Protein AF-A0A261QFU6-F1 (afdb_monomer)

Structure (mmCIF, N/CA/C/O backbone):
data_AF-A0A261QFU6-F1
#
_entry.id   AF-A0A261QFU6-F1
#
loop_
_atom_site.group_PDB
_atom_site.id
_atom_site.type_symbol
_atom_site.label_atom_id
_atom_site.label_alt_id
_atom_site.label_comp_id
_atom_site.label_asym_id
_atom_si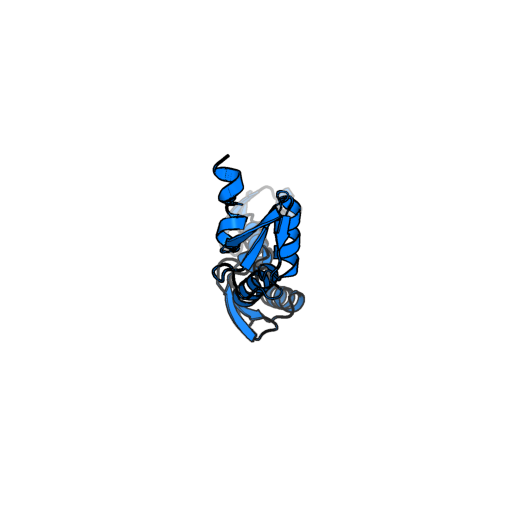te.label_entity_id
_atom_site.label_seq_id
_atom_site.pdbx_PDB_ins_code
_atom_site.Cartn_x
_atom_site.Cartn_y
_atom_site.Cartn_z
_atom_site.occupancy
_atom_site.B_iso_or_equiv
_atom_site.auth_seq_id
_atom_site.auth_comp_id
_atom_site.auth_asym_id
_atom_site.auth_atom_id
_atom_site.pdbx_PDB_model_num
ATOM 1 N N . MET A 1 1 ? 29.250 24.549 -44.067 1.00 87.69 1 MET A N 1
ATOM 2 C CA . MET A 1 1 ? 28.877 23.561 -45.105 1.00 87.69 1 MET A CA 1
ATOM 3 C C . MET A 1 1 ? 27.530 22.978 -44.730 1.00 87.69 1 MET A C 1
ATOM 5 O O . MET A 1 1 ? 27.285 22.798 -43.539 1.00 87.69 1 MET A O 1
ATOM 9 N N . LEU A 1 2 ? 26.667 22.741 -45.717 1.00 89.44 2 LEU A N 1
ATOM 10 C CA . LEU A 1 2 ? 25.366 22.108 -45.513 1.00 89.44 2 LEU A CA 1
ATOM 11 C C . LEU A 1 2 ? 25.528 20.587 -45.622 1.00 89.44 2 LEU A C 1
ATOM 13 O O . LEU A 1 2 ? 26.157 20.106 -46.561 1.00 89.44 2 LEU A O 1
ATOM 17 N N . TRP A 1 3 ? 24.980 19.854 -44.658 1.00 90.06 3 TRP A N 1
ATOM 18 C CA . TRP A 1 3 ? 25.049 18.396 -44.566 1.00 90.06 3 TRP A CA 1
ATOM 19 C C . TRP A 1 3 ? 23.640 17.813 -44.584 1.00 90.06 3 TRP A C 1
ATOM 21 O O . TRP A 1 3 ? 22.722 18.429 -44.044 1.00 90.06 3 TRP A O 1
ATOM 31 N N . GLU A 1 4 ? 23.476 16.625 -45.164 1.00 93.19 4 GLU A N 1
ATOM 32 C CA . GLU A 1 4 ? 22.216 15.876 -45.198 1.00 93.19 4 GLU A CA 1
ATOM 33 C C . GLU A 1 4 ? 22.461 14.433 -44.732 1.00 93.19 4 GLU A C 1
ATOM 35 O O . GLU A 1 4 ? 23.449 13.813 -45.125 1.00 93.19 4 GLU A O 1
ATOM 40 N N . CYS A 1 5 ? 21.601 13.902 -43.856 1.00 91.44 5 CYS A N 1
ATOM 41 C CA . CYS A 1 5 ? 21.672 12.499 -43.430 1.00 91.44 5 CYS A CA 1
ATOM 42 C C . CYS A 1 5 ? 20.731 11.605 -44.250 1.00 91.44 5 CYS A C 1
ATOM 44 O O . CYS A 1 5 ? 19.879 12.096 -44.981 1.00 91.44 5 CYS A O 1
ATOM 46 N N . SER A 1 6 ? 20.818 10.285 -44.055 1.00 91.44 6 SER A N 1
ATOM 47 C CA . SER A 1 6 ? 19.971 9.287 -44.731 1.00 91.44 6 SER A CA 1
ATOM 48 C C . SER A 1 6 ? 18.464 9.440 -44.481 1.00 91.44 6 SER A C 1
ATOM 50 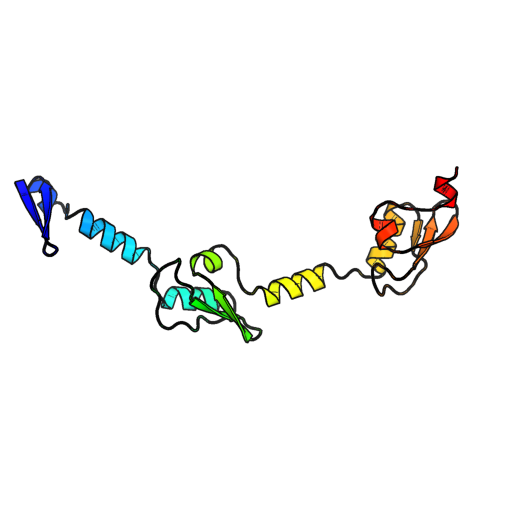O O . SER A 1 6 ? 17.666 8.958 -45.271 1.00 91.44 6 SER A O 1
ATOM 52 N N . GLU A 1 7 ? 18.071 10.112 -43.396 1.00 87.56 7 GLU A N 1
ATOM 53 C CA . GLU A 1 7 ? 16.669 10.416 -43.064 1.00 87.56 7 GLU A CA 1
ATOM 54 C C . GLU A 1 7 ? 16.197 11.749 -43.691 1.00 87.56 7 GLU A C 1
ATOM 56 O O . GLU A 1 7 ? 15.123 12.242 -43.357 1.00 87.56 7 GLU A O 1
ATOM 61 N N . GLY A 1 8 ? 17.015 12.389 -44.538 1.00 92.00 8 GLY A N 1
ATOM 62 C CA . GLY A 1 8 ? 16.698 13.658 -45.206 1.00 92.00 8 GLY A CA 1
ATOM 63 C C . GLY A 1 8 ? 16.814 14.903 -44.317 1.00 92.00 8 GLY A C 1
ATOM 64 O O . GLY A 1 8 ? 16.388 15.995 -44.698 1.00 92.00 8 GLY A O 1
ATOM 65 N N . HIS A 1 9 ? 17.378 14.791 -43.109 1.00 91.81 9 HIS A N 1
ATOM 66 C CA . HIS A 1 9 ? 17.585 15.959 -42.252 1.00 91.81 9 HIS A CA 1
ATOM 67 C C . HIS A 1 9 ? 18.795 16.769 -42.711 1.00 91.81 9 HIS A C 1
ATOM 69 O O . HIS A 1 9 ? 19.902 16.236 -42.776 1.00 91.81 9 HIS A O 1
ATOM 75 N N . ARG A 1 10 ? 18.593 18.074 -42.920 1.00 93.06 10 ARG A N 1
ATOM 76 C CA . ARG A 1 10 ? 19.645 19.028 -43.291 1.00 93.06 10 ARG A CA 1
ATOM 77 C C . ARG A 1 10 ? 20.102 19.874 -42.104 1.00 93.06 10 ARG A C 1
ATOM 79 O O . ARG A 1 10 ? 19.264 20.300 -41.307 1.00 93.06 10 ARG A O 1
ATOM 86 N N . TRP A 1 11 ? 21.407 20.114 -41.979 1.00 92.88 11 TRP A N 1
ATOM 87 C CA . TRP A 1 11 ? 21.976 21.011 -40.964 1.00 92.88 11 TRP A CA 1
ATOM 88 C C . TRP A 1 11 ? 23.299 21.642 -41.411 1.00 92.88 11 TRP A C 1
ATOM 90 O O . TRP A 1 11 ? 23.985 21.132 -42.297 1.00 92.88 11 TRP A O 1
ATOM 100 N N . GLU A 1 12 ? 23.677 22.748 -40.772 1.00 91.25 12 GLU A N 1
ATOM 101 C CA . GLU A 1 12 ? 24.947 23.429 -41.022 1.00 91.25 12 GLU A CA 1
ATOM 102 C C . GLU A 1 12 ? 26.023 22.988 -40.027 1.00 91.25 12 GLU A C 1
ATOM 104 O O . GLU A 1 12 ? 25.795 22.919 -38.818 1.00 91.25 12 GLU A O 1
ATOM 109 N N . SER A 1 13 ? 27.216 22.668 -40.535 1.00 89.44 13 SER A N 1
ATOM 110 C CA . SER A 1 13 ? 28.376 22.346 -39.700 1.00 89.44 13 SER A CA 1
ATOM 111 C C . SER A 1 13 ? 29.701 22.531 -40.446 1.00 89.44 13 SER A C 1
ATOM 113 O O . SER A 1 13 ? 29.741 22.624 -41.681 1.00 89.44 13 SER A O 1
ATOM 115 N N . SER A 1 14 ? 30.805 22.573 -39.697 1.00 90.81 14 SER A N 1
ATOM 116 C CA . SER A 1 14 ? 32.163 22.553 -40.253 1.00 90.81 14 SER A CA 1
ATOM 117 C C . SER A 1 14 ? 32.616 21.107 -40.505 1.00 90.81 14 SER A C 1
ATOM 119 O O . SER A 1 14 ? 32.242 20.200 -39.764 1.00 90.81 14 SER A O 1
ATOM 121 N N . ALA A 1 15 ? 33.456 20.872 -41.519 1.00 87.81 15 ALA A N 1
ATOM 122 C CA . ALA A 1 15 ? 33.990 19.531 -41.792 1.00 87.81 15 ALA A CA 1
ATOM 123 C C . ALA A 1 15 ? 34.857 19.018 -40.635 1.00 87.81 15 ALA A C 1
ATOM 125 O O . ALA A 1 15 ? 34.860 17.823 -40.352 1.00 87.81 15 ALA A O 1
ATOM 126 N N . TYR A 1 16 ? 35.530 19.924 -39.920 1.00 91.25 16 TYR A N 1
ATOM 127 C CA . TYR A 1 16 ? 36.261 19.597 -38.700 1.00 91.25 16 TYR A CA 1
ATOM 128 C C . TYR A 1 16 ? 35.332 19.040 -37.610 1.00 91.25 16 TYR A C 1
ATOM 130 O O . TYR A 1 16 ? 35.645 18.026 -36.992 1.00 91.25 16 TYR A O 1
ATOM 138 N N . SER A 1 17 ? 34.163 19.650 -37.399 1.00 86.00 17 SER A N 1
ATOM 139 C CA . SER A 1 17 ? 33.177 19.185 -36.414 1.00 86.00 17 SER A CA 1
ATOM 140 C C . SER A 1 17 ? 32.591 17.822 -36.786 1.00 86.00 17 SER A C 1
ATOM 142 O O . SER A 1 17 ? 32.472 16.963 -35.916 1.00 86.00 17 SER A O 1
ATOM 144 N N . ILE A 1 18 ? 32.283 17.594 -38.067 1.00 89.88 18 ILE A N 1
ATOM 145 C CA . ILE A 1 18 ? 31.801 16.287 -38.542 1.00 89.88 18 ILE A CA 1
ATOM 146 C C . ILE A 1 18 ? 32.877 15.206 -38.367 1.00 89.88 18 ILE A C 1
ATOM 148 O O . ILE A 1 18 ? 32.583 14.127 -37.856 1.00 89.88 18 ILE A O 1
ATOM 152 N N . LYS A 1 19 ? 34.142 15.511 -38.695 1.00 88.44 19 LYS A N 1
ATOM 153 C CA . LYS A 1 19 ? 35.278 14.594 -38.488 1.00 88.44 19 LYS A CA 1
ATOM 154 C C . LYS A 1 19 ? 35.487 14.241 -37.009 1.00 88.44 19 LYS A C 1
ATOM 156 O O . LYS A 1 19 ? 35.884 13.122 -36.708 1.00 88.44 19 LYS A O 1
ATOM 161 N N . ASN A 1 20 ? 35.173 15.163 -36.098 1.00 87.94 20 ASN A N 1
ATOM 162 C CA . ASN A 1 20 ? 35.243 14.958 -34.648 1.00 87.94 20 ASN A CA 1
ATOM 163 C C . ASN A 1 20 ? 33.951 14.383 -34.030 1.00 87.94 20 ASN A C 1
ATOM 165 O O . ASN A 1 20 ? 33.775 14.430 -32.814 1.00 87.94 20 ASN A O 1
ATOM 169 N N . GLY A 1 21 ? 33.044 13.828 -34.841 1.00 83.19 21 GLY A N 1
ATOM 170 C CA . GLY A 1 21 ? 31.891 13.065 -34.355 1.00 83.19 21 GLY A CA 1
ATOM 171 C C . GLY A 1 21 ? 30.603 13.867 -34.157 1.00 83.19 21 GLY A C 1
ATOM 172 O O . GLY A 1 21 ? 29.612 13.305 -33.684 1.00 83.19 21 GLY A O 1
ATOM 173 N N . ALA A 1 22 ? 30.564 15.148 -34.542 1.00 84.75 22 ALA A N 1
ATOM 174 C CA . ALA A 1 22 ? 29.294 15.856 -34.655 1.00 84.75 22 ALA A CA 1
ATOM 175 C C . ALA A 1 22 ? 28.459 15.221 -35.778 1.00 84.75 22 ALA A C 1
ATOM 177 O O . ALA A 1 22 ? 28.931 15.015 -36.894 1.00 84.75 22 ALA A O 1
ATOM 178 N N . TRP A 1 23 ? 27.201 14.911 -35.481 1.00 88.69 23 TRP A N 1
ATOM 179 C CA . TRP A 1 23 ? 26.278 14.278 -36.421 1.00 88.69 23 TRP A CA 1
ATOM 180 C C . TRP A 1 23 ? 24.887 14.904 -36.304 1.00 88.69 23 TRP A C 1
ATOM 182 O O . TRP A 1 23 ? 24.635 15.700 -35.398 1.00 88.69 23 TRP A O 1
ATOM 192 N N . CYS A 1 24 ? 23.974 14.538 -37.207 1.00 91.75 24 CYS A N 1
ATOM 193 C CA . CYS A 1 24 ? 22.597 15.027 -37.239 1.00 91.75 24 CYS A CA 1
ATOM 194 C C . CYS A 1 24 ? 21.940 15.029 -35.843 1.00 91.75 24 CYS A C 1
ATOM 196 O O . CYS A 1 24 ? 21.666 13.970 -35.267 1.00 91.75 24 CYS A O 1
ATOM 198 N N . SER A 1 25 ? 21.629 16.222 -35.327 1.00 86.81 25 SER A N 1
ATOM 199 C CA . SER A 1 25 ? 21.043 16.407 -33.993 1.00 86.81 25 SER A CA 1
ATOM 200 C C . SER A 1 25 ? 19.642 15.802 -33.877 1.00 86.81 25 SER A C 1
ATOM 202 O O . SER A 1 25 ? 19.311 15.227 -32.845 1.00 86.81 25 SER A O 1
ATOM 204 N N . LYS A 1 26 ? 18.831 15.848 -34.943 1.00 87.62 26 LYS A N 1
ATOM 205 C CA . LYS A 1 26 ? 17.495 15.225 -34.976 1.00 87.62 26 LYS A CA 1
ATOM 206 C C . LYS A 1 26 ? 17.577 13.701 -34.841 1.00 87.62 26 LYS A C 1
ATOM 208 O O . LYS A 1 26 ? 16.879 13.121 -34.010 1.00 87.62 26 LYS A O 1
ATOM 213 N N . CYS A 1 27 ? 18.483 13.058 -35.581 1.00 87.94 27 CYS A N 1
ATOM 214 C CA . CYS A 1 27 ? 18.726 11.616 -35.464 1.00 87.94 27 CYS A CA 1
ATOM 215 C C . CYS A 1 27 ? 19.314 11.251 -34.093 1.00 87.94 27 CYS A C 1
ATOM 217 O O . CYS A 1 27 ? 18.908 10.255 -33.498 1.00 87.94 27 CYS A O 1
ATOM 219 N N . ALA A 1 28 ? 20.230 12.068 -33.561 1.00 85.94 28 ALA A N 1
ATOM 220 C CA . ALA A 1 28 ? 20.789 11.864 -32.227 1.00 85.94 28 ALA A CA 1
ATOM 221 C C . ALA A 1 28 ? 19.711 11.964 -31.134 1.00 85.94 28 ALA A C 1
ATOM 223 O O . ALA A 1 28 ? 19.671 11.118 -30.243 1.00 85.94 28 ALA A O 1
ATOM 224 N N . THR A 1 29 ? 18.802 12.937 -31.231 1.00 84.38 29 THR A N 1
ATOM 225 C CA . THR A 1 29 ? 17.663 13.096 -30.315 1.00 84.38 29 THR A CA 1
ATOM 226 C C . THR A 1 29 ? 16.714 11.904 -30.387 1.00 84.38 29 THR A C 1
ATOM 228 O O . THR A 1 29 ? 16.370 11.365 -29.338 1.00 84.38 29 THR A O 1
ATOM 231 N N . LYS A 1 30 ? 16.350 11.434 -31.590 1.00 82.25 30 LYS A N 1
ATOM 232 C CA . LYS A 1 30 ? 15.510 10.234 -31.773 1.00 82.25 30 LYS A CA 1
ATOM 233 C C . LYS A 1 30 ? 16.169 8.995 -31.162 1.00 82.25 30 LYS A C 1
ATOM 235 O O . LYS A 1 30 ? 15.575 8.351 -30.308 1.00 82.25 30 LYS A O 1
ATOM 240 N N . ARG A 1 31 ? 17.446 8.745 -31.474 1.00 78.75 31 ARG A N 1
ATOM 241 C CA . ARG A 1 31 ? 18.224 7.632 -30.902 1.00 78.75 31 ARG A CA 1
ATOM 242 C C . ARG A 1 31 ? 18.314 7.702 -29.375 1.00 78.75 31 ARG A C 1
ATOM 244 O O . ARG A 1 31 ? 18.199 6.684 -28.699 1.00 78.75 31 ARG A O 1
ATOM 251 N N . ASN A 1 32 ? 18.523 8.894 -28.818 1.00 77.69 32 ASN A N 1
ATOM 252 C CA . ASN A 1 32 ? 18.569 9.090 -27.371 1.00 77.69 32 ASN A CA 1
ATOM 253 C C . ASN A 1 32 ? 17.189 8.905 -26.722 1.00 77.69 32 ASN A C 1
ATOM 255 O O . ASN A 1 32 ? 17.115 8.392 -25.608 1.00 77.69 32 ASN A O 1
ATOM 259 N N . ALA A 1 33 ? 16.105 9.296 -27.397 1.00 70.12 33 ALA A N 1
ATOM 260 C CA . ALA A 1 33 ? 14.739 9.054 -26.945 1.00 70.12 33 ALA A CA 1
ATOM 261 C C . ALA A 1 33 ? 14.395 7.556 -26.969 1.00 70.12 33 ALA A C 1
ATOM 263 O O . ALA A 1 33 ? 13.874 7.049 -25.978 1.00 70.12 33 ALA A O 1
ATOM 264 N N . ASP A 1 34 ? 14.773 6.837 -28.028 1.00 71.31 34 ASP A N 1
ATOM 265 C CA . ASP A 1 34 ? 14.584 5.387 -28.147 1.00 71.31 34 ASP A CA 1
ATOM 266 C C . ASP A 1 34 ? 15.399 4.627 -27.093 1.00 71.31 34 ASP A C 1
ATOM 268 O O . ASP A 1 34 ? 14.878 3.724 -26.453 1.00 71.31 34 ASP A O 1
ATOM 272 N N . LYS A 1 35 ? 16.635 5.057 -26.801 1.00 69.12 35 LYS A N 1
ATOM 273 C CA . LYS A 1 35 ? 17.444 4.487 -25.707 1.00 69.12 35 LYS A CA 1
ATOM 274 C C . LYS A 1 35 ? 16.852 4.754 -24.312 1.00 69.12 35 LYS A C 1
ATOM 276 O O . LYS A 1 35 ? 17.118 4.002 -23.382 1.00 69.12 35 LYS A O 1
ATOM 281 N N . ARG A 1 36 ? 16.077 5.834 -24.139 1.00 67.12 36 ARG A N 1
ATOM 282 C CA . ARG A 1 36 ? 15.357 6.152 -22.887 1.00 67.12 36 ARG A CA 1
ATOM 283 C C . ARG A 1 36 ? 13.999 5.447 -22.791 1.00 67.12 36 ARG A C 1
ATOM 285 O O . ARG A 1 36 ? 13.500 5.242 -21.682 1.00 67.12 36 ARG A O 1
ATOM 292 N N . ARG A 1 37 ? 13.385 5.090 -23.926 1.00 67.00 37 ARG A N 1
ATOM 293 C CA . ARG A 1 37 ? 12.249 4.163 -24.007 1.00 67.00 37 ARG A CA 1
ATOM 294 C C . ARG A 1 37 ? 12.793 2.781 -23.645 1.00 67.00 37 ARG A C 1
ATOM 296 O O . ARG A 1 37 ? 13.268 2.052 -24.500 1.00 67.00 37 ARG A O 1
ATOM 303 N N . GLY A 1 38 ? 12.778 2.475 -22.349 1.00 69.88 38 GLY A N 1
ATOM 304 C CA . GLY A 1 38 ? 13.223 1.187 -21.818 1.00 69.88 38 GLY A CA 1
ATOM 305 C C . GLY A 1 38 ? 12.664 -0.014 -22.584 1.00 69.88 38 GLY A C 1
ATOM 306 O O . GLY A 1 38 ? 11.678 0.097 -23.302 1.00 69.88 38 GLY A O 1
ATOM 307 N N . THR A 1 39 ? 13.277 -1.180 -22.465 1.00 84.75 39 THR A N 1
ATOM 308 C CA . THR A 1 39 ? 12.830 -2.362 -23.221 1.00 84.75 39 THR A CA 1
ATOM 309 C C . THR A 1 39 ? 11.665 -3.097 -22.546 1.00 84.75 39 THR A C 1
ATOM 311 O O . THR A 1 39 ? 11.414 -2.949 -21.349 1.00 84.75 39 THR A O 1
ATOM 314 N N . ILE A 1 40 ? 10.951 -3.953 -23.292 1.00 87.38 40 ILE A N 1
ATOM 315 C CA . ILE A 1 40 ? 9.962 -4.863 -22.683 1.00 87.38 40 ILE A CA 1
ATOM 316 C C . ILE A 1 40 ? 10.611 -5.797 -21.648 1.00 87.38 40 ILE A C 1
ATOM 318 O O . ILE A 1 40 ? 9.969 -6.172 -20.668 1.00 87.38 40 ILE A O 1
ATOM 322 N N . GLU A 1 41 ? 11.890 -6.128 -21.830 1.00 86.94 41 GLU A N 1
ATOM 323 C CA . GLU A 1 41 ? 12.643 -6.966 -20.900 1.00 86.94 41 GLU A CA 1
ATOM 324 C C . GLU A 1 41 ? 12.912 -6.241 -19.578 1.00 86.94 41 GLU A C 1
ATOM 326 O O . GLU A 1 41 ? 12.686 -6.808 -18.512 1.00 86.94 41 GLU A O 1
ATOM 331 N N . GLU A 1 42 ? 13.232 -4.944 -19.619 1.00 88.88 42 GLU A N 1
ATOM 332 C CA . GLU A 1 42 ? 13.276 -4.122 -18.404 1.00 88.88 42 GLU A CA 1
ATOM 333 C C . GLU A 1 42 ? 11.927 -4.121 -17.677 1.00 88.88 42 GLU A C 1
ATOM 335 O O . GLU A 1 42 ? 11.882 -4.186 -16.451 1.00 88.88 42 GLU A O 1
ATOM 340 N N . MET A 1 43 ? 10.805 -4.073 -18.406 1.00 90.75 43 MET A N 1
ATOM 341 C CA . MET A 1 43 ? 9.480 -4.113 -17.770 1.00 90.75 43 MET A CA 1
ATOM 342 C C . MET A 1 43 ? 9.224 -5.455 -17.080 1.00 90.75 43 MET A C 1
ATOM 344 O O . MET A 1 43 ? 8.607 -5.496 -16.015 1.00 90.75 43 MET A O 1
ATOM 348 N N . ARG A 1 44 ? 9.714 -6.557 -17.656 1.00 91.81 44 ARG A N 1
ATOM 349 C CA . ARG A 1 44 ? 9.651 -7.884 -17.031 1.00 91.81 44 ARG A CA 1
ATOM 350 C C . ARG A 1 44 ? 10.531 -7.964 -15.794 1.00 91.81 44 ARG A C 1
ATOM 352 O O . ARG A 1 44 ? 10.073 -8.484 -14.781 1.00 91.81 44 ARG A O 1
ATOM 359 N N . GLN A 1 45 ? 11.733 -7.397 -15.838 1.00 91.62 45 GLN A N 1
ATOM 360 C CA . GLN A 1 45 ? 12.612 -7.325 -14.675 1.00 91.62 45 GLN A CA 1
ATOM 361 C C . GLN A 1 45 ? 11.965 -6.531 -13.532 1.00 91.62 45 GLN A C 1
ATOM 363 O O . GLN A 1 45 ? 11.882 -7.037 -12.415 1.00 91.62 45 GLN A O 1
ATOM 368 N N . VAL A 1 46 ? 11.405 -5.351 -13.823 1.00 91.62 46 VAL A N 1
ATOM 369 C CA . VAL A 1 46 ? 10.670 -4.536 -12.837 1.00 91.62 46 VAL A CA 1
ATOM 370 C C . VAL A 1 46 ? 9.512 -5.322 -12.218 1.00 91.62 46 VAL A C 1
ATOM 372 O O . VAL A 1 46 ? 9.221 -5.179 -11.028 1.00 91.62 46 VAL A O 1
ATOM 375 N N . ALA A 1 47 ? 8.837 -6.161 -13.009 1.00 92.81 47 ALA A N 1
ATOM 376 C CA . ALA A 1 47 ? 7.788 -7.018 -12.483 1.00 92.81 47 ALA A CA 1
ATOM 377 C C . ALA A 1 47 ? 8.335 -8.114 -11.560 1.00 92.81 47 ALA A C 1
ATOM 379 O O . ALA A 1 47 ? 7.795 -8.309 -10.468 1.00 92.81 47 ALA A O 1
ATOM 380 N N . ASN A 1 48 ? 9.421 -8.776 -11.963 1.00 92.88 48 ASN A N 1
ATOM 381 C CA . ASN A 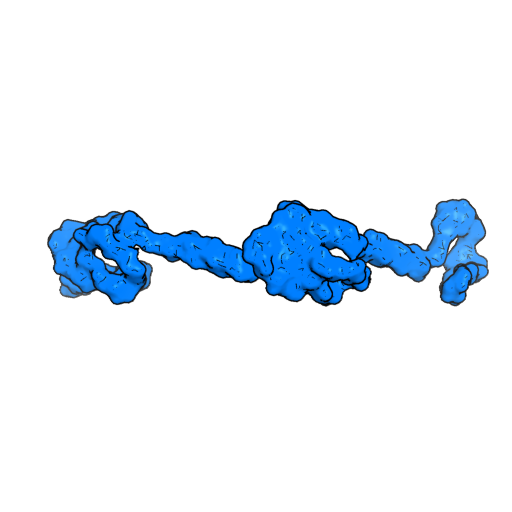1 48 ? 10.062 -9.845 -11.199 1.00 92.88 48 ASN A CA 1
ATOM 382 C C . ASN A 1 48 ? 10.603 -9.351 -9.850 1.00 92.88 48 ASN A C 1
ATOM 384 O O . ASN A 1 48 ? 10.374 -10.002 -8.834 1.00 92.88 48 ASN A O 1
ATOM 388 N N . GLU A 1 49 ? 11.223 -8.168 -9.801 1.00 92.94 49 GLU A N 1
ATOM 389 C CA . GLU A 1 49 ? 11.691 -7.528 -8.556 1.00 92.94 49 GLU A CA 1
ATOM 390 C C . GLU A 1 49 ? 10.557 -7.319 -7.537 1.00 92.94 49 GLU A C 1
ATOM 392 O O . GLU A 1 49 ? 10.778 -7.265 -6.328 1.00 92.94 49 GLU A O 1
ATOM 397 N N . ARG A 1 50 ? 9.313 -7.235 -8.019 1.00 90.69 50 ARG A N 1
ATOM 398 C CA . ARG A 1 50 ? 8.104 -7.078 -7.202 1.00 90.69 50 ARG A CA 1
ATOM 399 C C . ARG A 1 50 ? 7.300 -8.370 -7.069 1.00 90.69 50 ARG A C 1
ATOM 401 O O . ARG A 1 50 ? 6.114 -8.319 -6.721 1.00 90.69 50 ARG A O 1
ATOM 408 N N . ASN A 1 51 ? 7.938 -9.512 -7.330 1.00 92.75 51 ASN A N 1
ATOM 409 C CA . ASN A 1 51 ? 7.333 -10.843 -7.320 1.00 92.75 51 ASN A CA 1
ATOM 410 C C . ASN A 1 51 ? 6.073 -10.930 -8.196 1.00 92.75 51 ASN A C 1
ATOM 412 O O . ASN A 1 51 ? 5.074 -11.536 -7.816 1.00 92.75 51 ASN A O 1
ATOM 416 N N . GLY A 1 52 ? 6.074 -10.274 -9.351 1.00 94.00 52 GLY A N 1
ATOM 417 C CA . GLY A 1 52 ? 4.992 -10.360 -10.323 1.00 94.00 52 GLY A CA 1
ATOM 418 C C . GLY A 1 52 ? 5.510 -10.487 -11.746 1.00 94.00 52 GLY A C 1
ATOM 419 O O . GLY A 1 52 ? 6.678 -10.780 -11.974 1.00 94.00 52 GLY A O 1
ATOM 420 N N . ARG A 1 53 ? 4.618 -10.310 -12.719 1.00 94.69 53 ARG A N 1
ATOM 421 C CA . ARG A 1 53 ? 4.888 -10.559 -14.137 1.00 94.69 53 ARG A CA 1
ATOM 422 C C . ARG A 1 53 ? 4.346 -9.434 -15.005 1.00 94.69 53 ARG A C 1
ATOM 424 O O . ARG A 1 53 ? 3.262 -8.910 -14.758 1.00 94.69 53 ARG A O 1
ATOM 431 N N . CYS A 1 54 ? 5.094 -9.092 -16.047 1.00 94.06 54 CYS A N 1
ATOM 432 C CA . CYS A 1 54 ? 4.594 -8.289 -17.158 1.00 94.06 54 CYS A CA 1
ATOM 433 C C . CYS A 1 54 ? 4.069 -9.252 -18.233 1.00 94.06 54 CYS A C 1
ATOM 435 O O . CYS A 1 54 ? 4.834 -10.051 -18.774 1.00 94.06 54 CYS A O 1
ATOM 437 N N . LEU A 1 55 ? 2.764 -9.208 -18.505 1.00 92.12 55 LEU A N 1
ATOM 438 C CA . LEU A 1 55 ? 2.084 -10.084 -19.469 1.00 92.12 55 LEU A CA 1
ATOM 439 C C . LEU A 1 55 ? 2.107 -9.513 -20.895 1.00 92.12 55 LEU A C 1
ATOM 441 O O . LEU A 1 55 ? 1.896 -10.243 -21.864 1.00 92.12 55 LEU A O 1
ATOM 445 N N . SER A 1 56 ? 2.377 -8.214 -21.041 1.00 90.31 56 SER A N 1
ATOM 446 C CA . SER A 1 56 ? 2.510 -7.578 -22.349 1.00 90.31 56 SER A CA 1
ATOM 447 C C . SER A 1 56 ? 3.732 -8.101 -23.111 1.00 90.31 56 SER A C 1
ATOM 449 O O . SER A 1 56 ? 4.806 -8.311 -22.550 1.00 90.31 56 SER A O 1
ATOM 451 N N . LYS A 1 57 ? 3.572 -8.290 -24.427 1.00 87.25 57 LYS A N 1
ATOM 452 C CA . LYS A 1 57 ? 4.655 -8.715 -25.334 1.00 87.25 57 LYS A CA 1
ATOM 453 C C . LYS A 1 57 ? 5.406 -7.542 -25.964 1.00 87.25 57 LYS A C 1
ATOM 455 O O . LYS A 1 57 ? 6.550 -7.704 -26.370 1.00 87.25 57 LYS A O 1
ATOM 460 N N . ILE A 1 58 ? 4.750 -6.387 -26.066 1.00 83.25 58 ILE A N 1
ATOM 461 C CA . ILE A 1 58 ? 5.248 -5.202 -26.764 1.00 83.25 58 ILE A CA 1
ATOM 462 C C . ILE A 1 58 ? 5.262 -4.042 -25.776 1.00 83.25 58 ILE A C 1
ATOM 464 O O . ILE A 1 58 ? 4.296 -3.838 -25.040 1.00 83.25 58 ILE A O 1
ATOM 468 N N . TYR A 1 59 ? 6.354 -3.285 -25.788 1.00 83.81 59 TYR A N 1
ATOM 469 C CA . TYR A 1 59 ? 6.475 -2.019 -25.085 1.00 83.81 59 TYR A CA 1
ATOM 470 C C . TYR A 1 59 ? 6.696 -0.910 -26.112 1.00 83.81 59 TYR A C 1
ATOM 472 O O . TYR A 1 59 ? 7.660 -0.956 -26.872 1.00 83.81 59 TYR A O 1
ATOM 480 N N . ILE A 1 60 ? 5.774 0.052 -26.150 1.00 81.88 60 ILE A N 1
ATOM 481 C CA . ILE A 1 60 ? 5.818 1.182 -27.085 1.00 81.88 60 ILE A CA 1
ATOM 482 C C . ILE A 1 60 ? 6.434 2.389 -26.381 1.00 81.88 60 ILE A C 1
ATOM 484 O O . ILE A 1 60 ? 7.394 2.975 -26.873 1.00 81.88 60 ILE A O 1
ATOM 488 N N . ASP A 1 61 ? 5.898 2.758 -25.215 1.00 79.88 61 ASP A N 1
ATOM 489 C CA . ASP A 1 61 ? 6.390 3.866 -24.404 1.00 79.88 61 ASP A CA 1
ATOM 490 C C . ASP A 1 61 ? 5.913 3.829 -22.951 1.00 79.88 61 ASP A C 1
ATOM 492 O O . ASP A 1 61 ? 5.177 2.942 -22.525 1.00 79.88 61 ASP A O 1
ATOM 496 N N . ASN A 1 62 ? 6.341 4.839 -22.189 1.00 82.38 62 ASN A N 1
ATOM 497 C CA . ASN A 1 62 ? 6.042 4.978 -20.770 1.00 82.38 62 ASN A CA 1
ATOM 498 C C . ASN A 1 62 ? 4.581 5.358 -20.474 1.00 82.38 62 ASN A C 1
ATOM 500 O O . ASN A 1 62 ? 4.216 5.372 -19.299 1.00 82.38 62 ASN A O 1
ATOM 504 N N . HIS A 1 63 ? 3.772 5.689 -21.487 1.00 82.62 63 HIS A N 1
ATOM 505 C CA . HIS A 1 63 ? 2.372 6.104 -21.342 1.00 82.62 63 HIS A CA 1
ATOM 506 C C . HIS A 1 63 ? 1.394 5.022 -21.798 1.00 82.62 63 HIS A C 1
ATOM 508 O O . HIS A 1 63 ? 0.249 5.000 -21.354 1.00 82.62 63 HIS A O 1
ATOM 514 N N . THR A 1 64 ? 1.855 4.100 -22.638 1.00 88.00 64 THR A N 1
ATOM 515 C CA . THR A 1 64 ? 1.089 2.958 -23.109 1.00 88.00 64 THR A CA 1
ATOM 516 C C . THR A 1 64 ? 0.887 1.986 -21.946 1.00 88.00 64 THR A C 1
ATOM 518 O O . THR A 1 64 ? 1.866 1.518 -21.352 1.00 88.00 64 THR A O 1
ATOM 521 N N . PRO A 1 65 ? -0.366 1.672 -21.577 1.00 92.06 65 PRO A N 1
ATOM 522 C CA . PRO A 1 65 ? -0.635 0.712 -20.522 1.00 92.06 65 PRO A CA 1
ATOM 523 C C . PRO A 1 65 ? -0.121 -0.680 -20.896 1.00 92.06 65 PRO A C 1
ATOM 525 O O . PRO A 1 65 ? -0.437 -1.213 -21.958 1.00 92.06 65 PRO A O 1
ATOM 528 N N . LEU A 1 66 ? 0.632 -1.286 -19.984 1.00 93.56 66 LEU A N 1
ATOM 529 C CA . LEU A 1 66 ? 1.007 -2.693 -20.037 1.00 93.56 66 LEU A CA 1
ATOM 530 C C . LEU A 1 66 ? 0.117 -3.491 -19.087 1.00 93.56 66 LEU A C 1
ATOM 532 O O . LEU A 1 66 ? -0.432 -2.949 -18.122 1.00 93.56 66 LEU A O 1
ATOM 536 N N . GLN A 1 67 ? -0.010 -4.782 -19.361 1.00 96.31 67 GLN A N 1
ATOM 537 C CA . GLN A 1 67 ? -0.721 -5.717 -18.509 1.00 96.31 67 GLN A CA 1
ATOM 538 C C . GLN A 1 67 ? 0.249 -6.327 -17.496 1.00 96.31 67 GLN A C 1
ATOM 540 O O . GLN A 1 67 ? 1.253 -6.934 -17.871 1.00 96.31 67 GLN A O 1
ATOM 545 N N . TRP A 1 68 ? -0.073 -6.185 -16.214 1.00 95.75 68 TRP A N 1
ATOM 546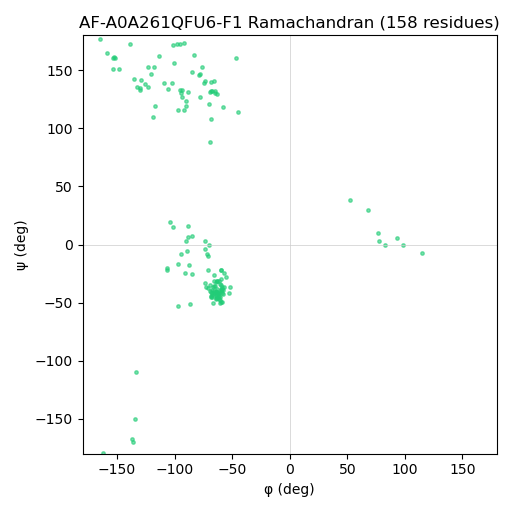 C CA . TRP A 1 68 ? 0.736 -6.649 -15.088 1.00 95.75 68 TRP A CA 1
ATOM 547 C C . TRP A 1 68 ? -0.028 -7.687 -14.272 1.00 95.75 68 TRP A C 1
ATOM 549 O O . TRP A 1 68 ? -1.259 -7.665 -14.221 1.00 95.75 68 TRP A O 1
ATOM 559 N N . GLU A 1 69 ? 0.709 -8.570 -13.610 1.00 96.81 69 GLU A N 1
ATOM 560 C CA . GLU A 1 69 ? 0.211 -9.575 -12.674 1.00 96.81 69 GLU A CA 1
ATOM 561 C C . GLU A 1 69 ? 1.070 -9.539 -11.401 1.00 96.81 69 GLU A C 1
ATOM 563 O O . GLU A 1 69 ? 2.291 -9.445 -11.491 1.00 96.81 69 GLU A O 1
ATOM 568 N N . CYS A 1 70 ? 0.473 -9.584 -10.208 1.00 96.25 70 CYS A N 1
ATOM 569 C CA . CYS A 1 70 ? 1.227 -9.670 -8.948 1.00 96.25 70 CYS A CA 1
ATOM 570 C C . CYS A 1 70 ? 1.307 -11.113 -8.437 1.00 96.25 70 CYS A C 1
ATOM 572 O O . CYS A 1 70 ? 0.600 -11.986 -8.930 1.00 96.25 70 CYS A O 1
ATOM 574 N N . SER A 1 71 ? 2.095 -11.348 -7.383 1.00 94.88 71 SER A N 1
ATOM 575 C CA . SER A 1 71 ? 2.225 -12.662 -6.729 1.00 94.88 71 SER A CA 1
ATOM 576 C C . SER A 1 71 ? 0.902 -13.275 -6.265 1.00 94.88 71 SER A C 1
ATOM 578 O O . SER A 1 71 ? 0.776 -14.492 -6.218 1.00 94.88 71 SER A O 1
ATOM 580 N N . ASN A 1 72 ? -0.098 -12.448 -5.946 1.00 92.25 72 ASN A N 1
ATOM 581 C CA . ASN A 1 72 ? -1.436 -12.907 -5.559 1.00 92.25 72 ASN A CA 1
ATOM 582 C C . ASN A 1 72 ? -2.353 -13.189 -6.768 1.00 92.25 72 ASN A C 1
ATOM 584 O O . ASN A 1 72 ? -3.551 -13.377 -6.591 1.00 92.25 72 ASN A O 1
ATOM 588 N N . GLY A 1 73 ? -1.833 -13.147 -7.999 1.00 93.75 73 GLY A N 1
ATOM 589 C CA . GLY A 1 73 ? -2.588 -13.421 -9.226 1.00 93.75 73 GLY A CA 1
ATOM 590 C C . GLY A 1 73 ? -3.497 -12.282 -9.701 1.00 93.75 73 GLY A C 1
ATOM 591 O O . GLY A 1 73 ? -4.195 -12.431 -10.702 1.00 93.75 73 GLY A O 1
ATOM 592 N N . HIS A 1 74 ? -3.504 -11.124 -9.032 1.00 95.50 74 HIS A N 1
ATOM 593 C CA . HIS A 1 74 ? -4.284 -9.981 -9.505 1.00 95.50 74 HIS A CA 1
ATOM 594 C C . HIS A 1 74 ? -3.683 -9.430 -10.793 1.00 95.50 74 HIS A C 1
ATOM 596 O O . HIS A 1 74 ? -2.486 -9.147 -10.836 1.00 95.50 74 HIS A O 1
ATOM 602 N N . ARG A 1 75 ? -4.530 -9.198 -11.798 1.00 96.31 75 ARG A N 1
ATOM 603 C CA . ARG A 1 75 ? -4.146 -8.608 -13.084 1.00 96.31 75 ARG A CA 1
ATOM 604 C C . ARG A 1 75 ? -4.683 -7.193 -13.219 1.00 96.31 75 ARG A C 1
ATOM 606 O O . ARG A 1 75 ? -5.820 -6.929 -12.830 1.00 96.31 75 ARG A O 1
ATOM 613 N N . TRP A 1 76 ? -3.881 -6.286 -13.765 1.00 96.38 76 TRP A N 1
ATOM 614 C CA . TRP A 1 76 ? -4.310 -4.911 -14.020 1.00 96.38 76 TRP A CA 1
ATOM 615 C C . TRP A 1 76 ? -3.536 -4.269 -15.172 1.00 96.38 76 TRP A C 1
ATOM 617 O O . TRP A 1 76 ? -2.446 -4.709 -15.535 1.00 96.38 76 TRP A O 1
ATOM 627 N N . MET A 1 77 ? -4.109 -3.202 -15.727 1.00 95.56 77 MET A N 1
ATOM 628 C CA . MET A 1 77 ? -3.446 -2.351 -16.711 1.00 95.56 77 MET A CA 1
ATOM 629 C C . MET A 1 77 ? -2.793 -1.171 -15.995 1.00 95.56 77 MET A C 1
ATOM 631 O O . MET A 1 77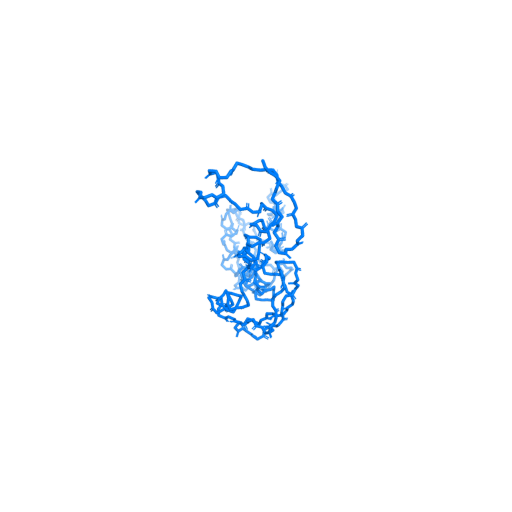 ? -3.433 -0.502 -15.184 1.00 95.56 77 MET A O 1
ATOM 635 N N . SER A 1 78 ? -1.520 -0.914 -16.277 1.00 93.75 78 SER A N 1
ATOM 636 C CA . SER A 1 78 ? -0.802 0.244 -15.743 1.00 93.75 78 SER A CA 1
ATOM 637 C C . SER A 1 78 ? 0.327 0.644 -16.673 1.00 93.75 78 SER A C 1
ATOM 639 O O . SER A 1 78 ? 0.912 -0.187 -17.365 1.00 93.75 78 SER A O 1
ATOM 641 N N . THR A 1 79 ? 0.669 1.924 -16.667 1.00 92.75 79 THR A N 1
ATOM 642 C CA . THR A 1 79 ? 1.815 2.417 -17.429 1.00 92.75 79 THR A CA 1
ATOM 643 C C . THR A 1 79 ? 3.123 2.060 -16.729 1.00 92.75 79 THR A C 1
ATOM 645 O O . THR A 1 79 ? 3.167 1.941 -15.498 1.00 92.75 79 THR A O 1
ATOM 648 N N . ALA A 1 80 ? 4.203 1.927 -17.500 1.00 89.44 80 ALA A N 1
ATOM 649 C CA . ALA A 1 80 ? 5.539 1.718 -16.946 1.00 89.44 80 ALA A CA 1
ATOM 650 C C . ALA A 1 80 ? 5.960 2.858 -16.007 1.00 89.44 80 ALA A C 1
ATOM 652 O O . ALA A 1 80 ? 6.575 2.594 -14.976 1.00 89.44 80 ALA A O 1
ATOM 653 N N . ASN A 1 81 ? 5.580 4.105 -16.311 1.00 90.19 81 ASN A N 1
ATOM 654 C CA . ASN A 1 81 ? 5.878 5.255 -15.459 1.00 90.19 81 ASN A CA 1
ATOM 655 C C . ASN A 1 81 ? 5.246 5.116 -14.064 1.00 90.19 81 ASN A C 1
ATOM 657 O O . ASN A 1 81 ? 5.922 5.283 -13.053 1.00 90.19 81 ASN A O 1
ATOM 661 N N . THR A 1 82 ? 3.965 4.742 -14.006 1.00 91.31 82 THR A N 1
ATOM 662 C CA . THR A 1 82 ? 3.236 4.520 -12.745 1.00 91.31 82 THR A CA 1
ATOM 663 C C . THR A 1 82 ? 3.827 3.368 -11.933 1.00 91.31 82 THR A C 1
ATOM 665 O O . THR A 1 82 ? 3.907 3.441 -10.707 1.00 91.31 82 THR A O 1
ATOM 668 N N . ILE A 1 83 ? 4.264 2.300 -12.606 1.00 92.12 83 ILE A N 1
ATOM 669 C CA . ILE A 1 83 ? 4.924 1.189 -11.926 1.00 92.12 83 ILE A CA 1
ATOM 670 C C . ILE A 1 83 ? 6.267 1.643 -11.352 1.00 92.12 83 ILE A C 1
ATOM 672 O O . ILE A 1 83 ? 6.510 1.471 -10.155 1.00 92.12 83 ILE A O 1
ATOM 676 N N . LYS A 1 84 ? 7.111 2.284 -12.165 1.00 88.25 84 LYS A N 1
ATOM 677 C CA . LYS A 1 84 ? 8.432 2.782 -11.756 1.00 88.25 84 LYS A CA 1
ATOM 678 C C . LYS A 1 84 ? 8.354 3.808 -10.621 1.00 88.25 84 LYS A C 1
ATOM 680 O O . LYS A 1 84 ? 9.206 3.773 -9.742 1.00 88.25 84 LYS A O 1
ATOM 685 N N . SER A 1 85 ? 7.308 4.635 -10.565 1.00 89.19 85 SER A N 1
ATOM 686 C CA . SER A 1 85 ? 7.100 5.604 -9.476 1.00 89.19 85 SER A CA 1
ATOM 687 C C . SER A 1 85 ? 6.658 4.990 -8.139 1.00 89.19 85 SER A C 1
ATOM 689 O O . SER A 1 85 ? 6.546 5.704 -7.147 1.00 89.19 85 SER A O 1
ATOM 691 N N . GLY A 1 86 ? 6.423 3.673 -8.085 1.00 89.88 86 GLY A N 1
ATOM 692 C CA . GLY A 1 86 ? 6.187 2.930 -6.840 1.00 89.88 86 GLY A CA 1
ATOM 693 C C . GLY A 1 86 ? 4.792 2.320 -6.708 1.00 89.88 86 GLY A C 1
ATOM 694 O O . GLY A 1 86 ? 4.562 1.517 -5.804 1.00 89.88 86 GLY A O 1
ATOM 695 N N . SER A 1 87 ? 3.864 2.619 -7.620 1.00 92.44 87 SER A N 1
ATOM 696 C CA . SER A 1 87 ? 2.560 1.947 -7.622 1.00 92.44 87 SER A CA 1
ATOM 697 C C . SER A 1 87 ? 2.701 0.509 -8.123 1.00 92.44 87 SER A C 1
ATOM 699 O O . SER A 1 87 ? 3.468 0.231 -9.040 1.00 92.44 87 SER A O 1
ATOM 701 N N . TRP A 1 88 ? 1.973 -0.430 -7.518 1.00 93.81 88 TRP A N 1
ATOM 702 C CA . TRP A 1 88 ? 2.011 -1.842 -7.911 1.00 93.81 88 TRP A CA 1
ATOM 703 C C . TRP A 1 88 ? 0.601 -2.416 -8.031 1.00 93.81 88 TRP A C 1
ATOM 705 O O . TRP A 1 88 ? -0.142 -2.027 -8.923 1.00 93.81 88 TRP A O 1
ATOM 715 N N . CYS A 1 89 ? 0.196 -3.299 -7.120 1.00 94.94 89 CYS A N 1
ATOM 716 C CA . CYS A 1 89 ? -1.133 -3.890 -7.130 1.00 94.94 89 CYS A CA 1
ATOM 717 C C . CYS A 1 89 ? -2.077 -3.158 -6.169 1.00 94.94 89 CYS A C 1
ATOM 719 O O . CYS A 1 89 ? -1.905 -3.225 -4.948 1.00 94.94 89 CYS A O 1
ATOM 721 N N . ARG A 1 90 ? -3.121 -2.523 -6.718 1.00 92.56 90 ARG A N 1
ATOM 722 C CA . ARG A 1 90 ? -4.164 -1.827 -5.941 1.00 92.56 90 ARG A CA 1
ATOM 723 C C . ARG A 1 90 ? -4.906 -2.758 -4.978 1.00 92.56 90 ARG A C 1
ATOM 725 O O . ARG A 1 90 ? -5.220 -2.364 -3.864 1.00 92.56 90 ARG A O 1
ATOM 732 N N . GLN A 1 91 ? -5.186 -3.992 -5.386 1.00 94.12 91 GLN A N 1
ATOM 733 C CA . GLN A 1 91 ? -5.921 -4.939 -4.539 1.00 94.12 91 GLN A CA 1
ATOM 734 C C . GLN A 1 91 ? -5.084 -5.353 -3.321 1.00 94.12 91 GLN A C 1
ATOM 736 O O . GLN A 1 91 ? -5.561 -5.306 -2.188 1.00 94.12 91 GLN A O 1
ATOM 741 N N . CYS A 1 92 ? -3.798 -5.651 -3.536 1.00 92.81 92 CYS A N 1
ATOM 742 C CA . CYS A 1 92 ? -2.869 -5.946 -2.447 1.00 92.81 92 CYS A CA 1
ATOM 743 C C . CYS A 1 92 ? -2.680 -4.746 -1.512 1.00 92.81 92 CYS A C 1
ATOM 745 O O . CYS A 1 92 ? -2.629 -4.929 -0.298 1.00 92.81 92 CYS A O 1
ATOM 747 N N . SER A 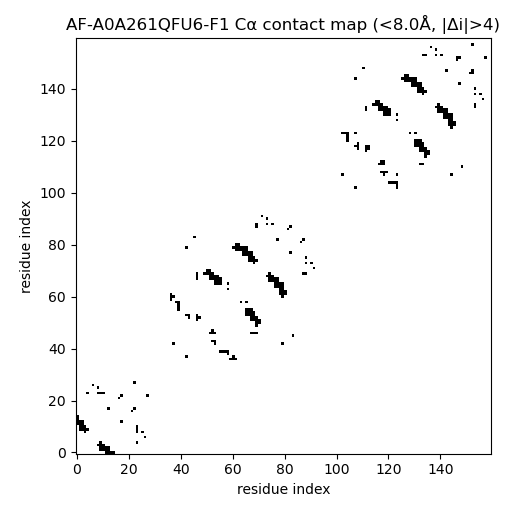1 93 ? -2.579 -3.524 -2.051 1.00 91.69 93 SER A N 1
ATOM 748 C CA . SER A 1 93 ? -2.407 -2.329 -1.220 1.00 91.69 93 SER A CA 1
ATOM 749 C C . SER A 1 93 ? -3.649 -2.028 -0.383 1.00 91.69 93 SER A C 1
ATOM 751 O O . SER A 1 93 ? -3.508 -1.710 0.794 1.00 91.69 93 SER A O 1
ATOM 753 N N . ILE A 1 94 ? -4.854 -2.204 -0.938 1.00 91.50 94 ILE A N 1
ATOM 754 C CA . ILE A 1 94 ? -6.111 -2.077 -0.188 1.00 91.50 94 ILE A CA 1
ATOM 755 C C . ILE A 1 94 ? -6.158 -3.094 0.951 1.00 91.50 94 ILE A C 1
ATOM 757 O O . ILE A 1 94 ? -6.386 -2.695 2.090 1.00 91.50 94 ILE A O 1
ATOM 761 N N . LYS A 1 95 ? -5.889 -4.379 0.677 1.00 90.56 95 LYS A N 1
ATOM 762 C CA . LYS A 1 95 ? -5.885 -5.426 1.712 1.00 90.56 95 LYS A CA 1
ATOM 763 C C . LYS A 1 95 ? -4.872 -5.119 2.816 1.00 90.56 95 LYS A C 1
ATOM 765 O O . LYS A 1 95 ? -5.236 -5.082 3.984 1.00 90.56 95 LYS A O 1
ATOM 770 N N . LYS A 1 96 ? -3.629 -4.794 2.442 1.00 88.56 96 LYS A N 1
ATOM 771 C CA . LYS A 1 96 ? -2.567 -4.428 3.390 1.00 88.56 96 LYS A CA 1
ATOM 772 C C . LYS A 1 96 ? -2.955 -3.221 4.250 1.00 88.56 96 LYS A C 1
ATOM 774 O O . LYS A 1 96 ? -2.700 -3.219 5.450 1.00 88.56 96 LYS A O 1
ATOM 779 N N . ASN A 1 97 ? -3.565 -2.200 3.650 1.00 88.12 97 ASN A N 1
ATOM 780 C CA . ASN A 1 97 ? -4.027 -1.024 4.382 1.00 88.12 97 ASN A CA 1
ATOM 781 C C . ASN A 1 97 ? -5.195 -1.359 5.313 1.00 88.12 97 ASN A C 1
ATOM 783 O O . ASN A 1 97 ? -5.207 -0.878 6.439 1.00 88.12 97 ASN A O 1
ATOM 787 N N . ALA A 1 98 ? -6.144 -2.190 4.883 1.00 86.75 98 ALA A N 1
ATOM 788 C CA . ALA A 1 98 ? -7.251 -2.633 5.725 1.00 86.75 98 ALA A CA 1
ATOM 789 C C . ALA A 1 98 ? -6.751 -3.433 6.937 1.00 86.75 98 ALA A C 1
ATOM 791 O O . ALA A 1 98 ? -7.164 -3.153 8.058 1.00 86.75 98 ALA A O 1
ATOM 792 N N . ASP A 1 99 ? -5.813 -4.361 6.729 1.00 84.75 99 ASP A N 1
ATOM 793 C CA . ASP A 1 99 ? -5.207 -5.139 7.812 1.00 84.75 99 ASP A CA 1
ATOM 794 C C . ASP A 1 99 ? -4.423 -4.239 8.779 1.00 84.75 99 ASP A C 1
ATOM 796 O O . ASP A 1 99 ? -4.571 -4.373 9.989 1.00 84.75 99 ASP A O 1
ATOM 800 N N . LYS A 1 100 ? -3.668 -3.252 8.269 1.00 81.06 100 LYS A N 1
ATOM 801 C CA . LYS A 1 100 ? -2.963 -2.259 9.101 1.00 81.06 100 LYS A CA 1
ATOM 802 C C . LYS A 1 100 ? -3.915 -1.384 9.928 1.00 81.06 100 LYS A C 1
ATOM 804 O O . LYS A 1 100 ? -3.537 -0.915 10.994 1.00 81.06 100 LYS A O 1
ATOM 809 N N . GLN A 1 101 ? -5.117 -1.118 9.421 1.00 83.56 101 GLN A N 1
ATOM 810 C CA . GLN A 1 101 ? -6.126 -0.298 10.098 1.00 83.56 101 GLN A CA 1
ATOM 811 C C . GLN A 1 101 ? -7.053 -1.116 11.009 1.00 83.56 101 GLN A C 1
ATOM 813 O O . GLN A 1 101 ? -7.895 -0.528 11.695 1.00 83.56 101 GLN A O 1
ATOM 818 N N . ARG A 1 102 ? -6.939 -2.453 11.023 1.00 85.44 102 ARG A N 1
ATOM 819 C CA . ARG A 1 102 ? -7.743 -3.309 11.896 1.00 85.44 102 ARG A CA 1
ATOM 820 C C . ARG A 1 102 ? -7.302 -3.074 13.338 1.00 85.44 102 ARG A C 1
ATOM 822 O O . ARG A 1 102 ? -6.216 -3.477 13.733 1.00 85.44 102 ARG A O 1
ATOM 829 N N . LYS A 1 103 ? -8.160 -2.406 14.106 1.00 87.75 103 LYS A N 1
ATOM 830 C CA . LYS A 1 103 ? -7.936 -2.160 15.530 1.00 87.75 103 LYS A CA 1
ATOM 831 C C . LYS A 1 103 ? -8.280 -3.408 16.335 1.00 87.75 103 LYS A C 1
ATOM 833 O O . LYS A 1 103 ? -9.197 -4.145 15.978 1.00 87.75 103 LYS A O 1
ATOM 838 N N . SER A 1 104 ? -7.541 -3.616 17.408 1.00 92.06 104 SER A N 1
ATOM 839 C CA . SER A 1 104 ? -7.713 -4.677 18.393 1.00 92.06 104 SER A CA 1
ATOM 840 C C . SER A 1 104 ? -8.397 -4.148 19.657 1.00 92.06 104 SER A C 1
ATOM 842 O O . SER A 1 104 ? -8.573 -2.938 19.833 1.00 92.06 104 SER A O 1
ATOM 844 N N . ILE A 1 105 ? -8.765 -5.052 20.569 1.00 94.44 105 ILE A N 1
ATOM 845 C CA . ILE A 1 105 ? -9.221 -4.644 21.901 1.00 94.44 105 ILE A CA 1
ATOM 846 C C . ILE A 1 105 ? -8.108 -3.943 22.693 1.00 94.44 105 ILE A C 1
ATOM 848 O O . ILE A 1 105 ? -8.385 -3.001 23.436 1.00 94.44 105 ILE A O 1
ATOM 852 N N . ASP A 1 106 ? -6.848 -4.320 22.481 1.00 93.38 106 ASP A N 1
ATOM 853 C CA . ASP A 1 106 ? -5.707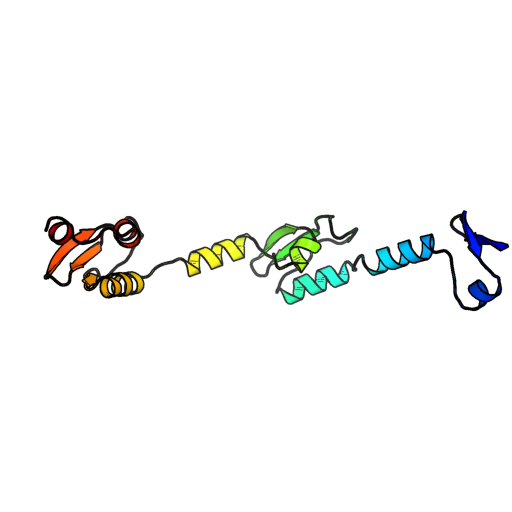 -3.693 23.149 1.00 93.38 106 ASP A CA 1
ATOM 854 C C . ASP A 1 106 ? -5.518 -2.243 22.699 1.00 93.38 106 ASP A C 1
ATOM 856 O O . ASP A 1 106 ? -5.279 -1.369 23.532 1.00 93.38 106 ASP A O 1
ATOM 860 N N . ASP A 1 107 ? -5.773 -1.937 21.423 1.00 93.88 107 ASP A N 1
ATOM 861 C CA . ASP A 1 107 ? -5.818 -0.549 20.946 1.00 93.88 107 ASP A CA 1
ATOM 862 C C . ASP A 1 107 ? -6.890 0.268 21.683 1.00 93.88 107 ASP A C 1
ATOM 864 O O . ASP A 1 107 ? -6.705 1.459 21.946 1.00 93.88 107 ASP A O 1
ATOM 868 N N . MET A 1 108 ? -8.022 -0.353 22.038 1.00 95.19 108 MET A N 1
ATOM 869 C CA . MET A 1 108 ? -9.082 0.315 22.802 1.00 95.19 108 MET A CA 1
ATOM 870 C C . MET A 1 108 ? -8.679 0.521 24.263 1.00 95.19 108 MET A C 1
ATOM 872 O O . MET A 1 108 ? -8.989 1.567 24.837 1.00 95.19 108 MET A O 1
ATOM 876 N N . LYS A 1 109 ? -7.949 -0.431 24.856 1.00 95.50 109 LYS A N 1
ATOM 877 C CA . LYS A 1 109 ? -7.381 -0.300 26.206 1.00 95.50 109 LYS A CA 1
ATOM 878 C C . LYS A 1 109 ? -6.343 0.822 26.263 1.00 95.50 109 LYS A C 1
ATOM 880 O O . LYS A 1 109 ? -6.425 1.667 27.153 1.00 95.50 109 LYS A O 1
ATOM 885 N N . ILE A 1 110 ? -5.449 0.905 25.277 1.00 95.50 110 ILE A N 1
ATOM 886 C CA . ILE A 1 110 ? -4.481 2.006 25.139 1.00 95.50 110 ILE A CA 1
ATOM 887 C C . ILE A 1 110 ? -5.211 3.346 24.980 1.00 95.50 110 ILE A C 1
ATOM 889 O O . ILE A 1 110 ? -4.884 4.313 25.666 1.00 95.50 110 ILE A O 1
ATOM 893 N N . LEU A 1 111 ? -6.242 3.404 24.128 1.00 94.56 111 LEU A N 1
ATOM 894 C CA . LEU A 1 111 ? -7.050 4.610 23.927 1.00 94.56 111 LEU A CA 1
ATOM 895 C C . LEU A 1 111 ? -7.732 5.082 25.219 1.00 94.56 111 LEU A C 1
ATOM 897 O O . LEU A 1 111 ? -7.843 6.287 25.453 1.00 94.56 111 LEU A O 1
ATOM 901 N N . ALA A 1 112 ? -8.209 4.146 26.042 1.00 95.12 112 ALA A N 1
ATOM 902 C CA . ALA A 1 112 ? -8.788 4.474 27.335 1.00 95.12 112 ALA A CA 1
ATOM 903 C C . ALA A 1 112 ? -7.727 5.019 28.300 1.00 95.12 112 ALA A C 1
ATOM 905 O O . ALA A 1 112 ? -7.952 6.058 28.921 1.00 95.12 112 ALA A O 1
ATOM 906 N N . ALA A 1 113 ? -6.560 4.370 28.363 1.00 94.88 113 ALA A N 1
ATOM 907 C CA . ALA A 1 113 ? -5.451 4.774 29.223 1.00 94.88 113 ALA A CA 1
ATOM 908 C C . ALA A 1 113 ? -4.936 6.182 28.879 1.00 94.88 113 ALA A C 1
ATOM 910 O O . ALA A 1 113 ? -4.743 7.002 29.773 1.00 94.88 113 ALA A O 1
ATOM 911 N N . GLN A 1 114 ? -4.823 6.514 27.588 1.00 94.19 114 GLN A N 1
ATOM 912 C CA . GLN A 1 114 ? -4.468 7.863 27.116 1.00 94.19 114 GLN A CA 1
ATOM 913 C C . GLN A 1 114 ? -5.452 8.950 27.576 1.00 94.19 114 GLN A C 1
ATOM 915 O O . GLN A 1 114 ? -5.098 10.124 27.624 1.00 94.19 114 GLN A O 1
ATOM 920 N N . ARG A 1 115 ? -6.687 8.572 27.918 1.00 91.12 115 ARG A N 1
ATOM 921 C CA . ARG A 1 115 ? -7.718 9.469 28.457 1.00 91.12 115 ARG A CA 1
ATOM 922 C C . ARG A 1 115 ? -7.892 9.354 29.973 1.00 91.12 115 ARG A C 1
ATOM 924 O O . ARG A 1 115 ? -8.901 9.813 30.509 1.00 91.12 115 ARG A O 1
ATOM 931 N N . GLY A 1 116 ? -6.935 8.734 30.662 1.00 92.75 116 GLY A N 1
ATOM 932 C CA . GLY A 1 116 ? -6.979 8.541 32.110 1.00 92.75 116 GLY A CA 1
ATOM 933 C C . GLY A 1 116 ? -8.082 7.579 32.553 1.00 92.75 116 GLY A C 1
ATOM 934 O O . GLY A 1 116 ? -8.649 7.749 33.627 1.00 92.75 116 GLY A O 1
ATOM 935 N N . GLY A 1 117 ? -8.451 6.611 31.714 1.00 95.25 117 GLY A N 1
ATOM 936 C CA . GLY A 1 117 ? -9.483 5.623 32.009 1.00 95.25 117 GLY A CA 1
ATOM 937 C C . GLY A 1 117 ? -9.103 4.202 31.609 1.00 95.25 117 GLY A C 1
ATOM 938 O O . GLY A 1 117 ? -7.967 3.914 31.249 1.00 95.25 117 GLY A O 1
ATOM 939 N N . LEU A 1 118 ? -10.085 3.307 31.660 1.00 96.38 118 LEU A N 1
ATOM 940 C CA . LEU A 1 118 ? -9.951 1.890 31.340 1.00 96.38 118 LEU A CA 1
ATOM 941 C C . LEU A 1 118 ? -11.041 1.468 30.352 1.00 96.38 118 LEU A C 1
ATOM 943 O O . LEU A 1 118 ? -12.189 1.904 30.452 1.00 96.38 118 LEU A O 1
ATOM 947 N N . CYS A 1 119 ? -10.681 0.600 29.411 1.00 96.44 119 CYS A N 1
ATOM 948 C CA . CYS A 1 119 ? -11.643 -0.168 28.630 1.00 96.44 119 CYS A CA 1
ATOM 949 C C . CYS A 1 119 ? -11.887 -1.478 29.386 1.00 96.44 119 CYS A C 1
ATOM 951 O O . CYS A 1 119 ? -10.937 -2.218 29.630 1.00 96.44 119 CYS A O 1
ATOM 953 N N . LEU A 1 120 ? -13.133 -1.722 29.795 1.00 96.00 120 LEU A N 1
ATOM 954 C CA . LEU A 1 120 ? -13.534 -2.901 30.573 1.00 96.00 120 LEU A CA 1
ATOM 955 C C . LEU A 1 120 ? -14.047 -4.049 29.695 1.00 96.00 120 LEU A C 1
ATOM 957 O O . LEU A 1 120 ? -14.320 -5.125 30.207 1.00 96.00 120 LEU A O 1
ATOM 961 N N . SER A 1 121 ? -14.227 -3.818 28.395 1.00 95.06 121 SER A N 1
ATOM 962 C CA . SER A 1 121 ? -14.609 -4.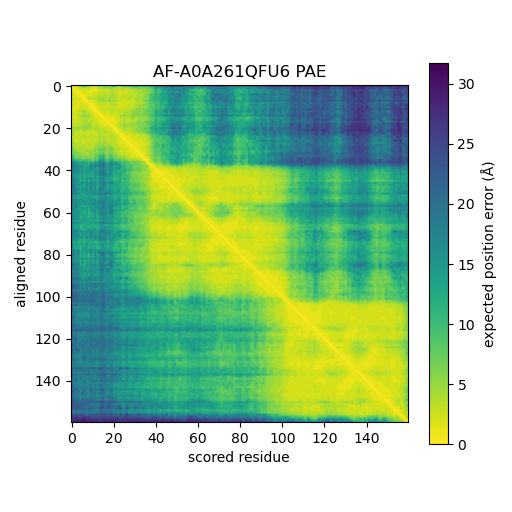873 27.459 1.00 95.06 121 SER A CA 1
ATOM 963 C C . SER A 1 121 ? -13.415 -5.751 27.082 1.00 95.06 121 SER A C 1
ATOM 965 O O . SER A 1 121 ? -12.297 -5.253 26.932 1.00 95.06 121 SER A O 1
ATOM 967 N N . ASP A 1 122 ? -13.688 -7.034 26.848 1.00 93.69 122 ASP A N 1
ATOM 968 C CA . ASP A 1 122 ? -12.685 -8.025 26.434 1.00 93.69 122 ASP A CA 1
ATOM 969 C C . ASP A 1 122 ? -12.641 -8.255 24.918 1.00 93.69 122 ASP A C 1
ATOM 971 O O . ASP A 1 122 ? -11.644 -8.748 24.395 1.00 93.69 122 ASP A O 1
ATOM 975 N N . GLU A 1 123 ? -13.681 -7.838 24.191 1.00 92.38 123 GLU A N 1
ATOM 976 C CA . GLU A 1 123 ? -13.788 -8.032 22.746 1.00 92.38 123 GLU A CA 1
ATOM 977 C C . GLU A 1 123 ? -14.046 -6.713 22.008 1.00 92.38 123 GLU A C 1
ATOM 979 O O . GLU A 1 123 ? -14.851 -5.881 22.432 1.00 92.38 123 GLU A O 1
ATOM 984 N N . TYR A 1 124 ? -13.372 -6.531 20.869 1.00 92.62 124 TYR A N 1
ATOM 985 C CA . TYR A 1 124 ? -13.620 -5.440 19.931 1.00 92.62 124 TYR A CA 1
ATOM 986 C C . TYR A 1 124 ? -14.040 -6.005 18.575 1.00 92.62 124 TYR A C 1
ATOM 988 O O . TYR A 1 124 ? -13.226 -6.558 17.840 1.00 92.62 124 TYR A O 1
ATOM 996 N N . VAL A 1 125 ? -15.315 -5.816 18.231 1.00 90.69 125 VAL A N 1
ATOM 997 C CA . VAL A 1 125 ? -15.869 -6.272 16.947 1.00 90.69 125 VAL A CA 1
ATOM 998 C C . VAL A 1 125 ? -15.656 -5.222 15.855 1.00 90.69 125 VAL A C 1
ATOM 1000 O O . VAL A 1 125 ? -15.183 -5.522 14.762 1.00 90.69 125 VAL A O 1
ATOM 1003 N N . ASN A 1 126 ? -16.044 -3.972 16.123 1.00 90.75 126 ASN A N 1
ATOM 1004 C CA . ASN A 1 126 ? -15.913 -2.852 15.192 1.00 90.75 126 ASN A CA 1
ATOM 1005 C C . ASN A 1 126 ? -16.096 -1.504 15.918 1.00 90.75 126 ASN A C 1
ATOM 1007 O O . ASN A 1 126 ? -16.414 -1.442 17.104 1.00 90.75 126 ASN A O 1
ATOM 1011 N N . ALA A 1 127 ? -15.929 -0.394 15.194 1.00 91.75 127 ALA A N 1
ATOM 1012 C CA . ALA A 1 127 ? -15.995 0.956 15.761 1.00 91.75 127 ALA A CA 1
ATOM 1013 C C . ALA A 1 127 ? -17.409 1.424 16.179 1.00 91.75 127 ALA A C 1
ATOM 1015 O O . ALA A 1 127 ? -17.540 2.476 16.817 1.00 91.75 127 ALA A O 1
ATOM 1016 N N . HIS A 1 128 ? -18.455 0.676 15.816 1.00 93.06 128 HIS A N 1
ATOM 1017 C CA . HIS A 1 128 ? -19.863 0.996 16.062 1.00 93.06 128 HIS A CA 1
ATOM 1018 C C . HIS A 1 128 ? -20.508 0.138 17.156 1.00 93.06 128 HIS A C 1
ATOM 1020 O O . HIS A 1 128 ? -21.513 0.575 17.726 1.00 93.06 128 HIS A O 1
ATOM 1026 N N . THR A 1 129 ? -19.936 -1.024 17.473 1.00 94.62 129 THR A N 1
ATOM 1027 C CA . THR A 1 129 ? -20.314 -1.838 18.632 1.00 94.62 129 THR A CA 1
ATOM 1028 C C . THR A 1 129 ? -19.890 -1.117 19.905 1.00 94.62 129 THR A C 1
ATOM 1030 O O . THR A 1 129 ? -18.778 -0.599 19.999 1.00 94.62 129 THR A O 1
ATOM 1033 N N . LYS A 1 130 ? -20.799 -1.011 20.874 1.00 96.56 130 LYS A N 1
ATOM 1034 C CA . LYS A 1 130 ? -20.503 -0.351 22.146 1.00 96.56 130 LYS A CA 1
ATOM 1035 C C . LYS A 1 130 ? -19.497 -1.180 22.946 1.00 96.56 130 LYS A C 1
ATOM 1037 O O . LYS A 1 130 ? -19.625 -2.396 23.000 1.00 96.56 130 LYS A O 1
ATOM 1042 N N . LEU A 1 131 ? -18.560 -0.495 23.594 1.00 96.88 131 LEU A N 1
ATOM 1043 C CA . LEU A 1 131 ? -17.705 -1.056 24.639 1.00 96.88 131 LEU A CA 1
ATOM 1044 C C . LEU A 1 131 ? -18.028 -0.392 25.978 1.00 96.88 131 LEU A C 1
ATOM 1046 O O . LEU A 1 131 ? -18.615 0.697 26.010 1.00 96.88 131 LEU A O 1
ATOM 1050 N N . VAL A 1 132 ? -17.613 -1.039 27.061 1.00 97.75 132 VAL A N 1
ATOM 1051 C CA . VAL A 1 132 ? -17.728 -0.539 28.429 1.00 97.75 132 VAL A CA 1
ATOM 1052 C C . VAL A 1 132 ? -16.439 0.190 28.801 1.00 97.75 132 VAL A C 1
ATOM 1054 O O . VAL A 1 132 ? -15.343 -0.355 28.679 1.00 97.75 132 VAL A O 1
ATOM 1057 N N . TRP A 1 133 ? -16.571 1.428 29.269 1.00 97.25 133 TRP A N 1
ATOM 1058 C CA . TRP A 1 133 ? -15.459 2.312 29.619 1.00 97.25 133 TRP A CA 1
ATOM 1059 C C . TRP A 1 133 ? -15.575 2.757 31.071 1.00 97.25 133 TRP A C 1
ATOM 1061 O O . TRP A 1 133 ? -16.681 2.877 31.598 1.00 97.25 133 TRP A O 1
ATOM 1071 N N . ARG A 1 134 ? -14.436 3.059 31.692 1.00 97.38 134 ARG A N 1
ATOM 1072 C CA . ARG A 1 134 ? -14.335 3.659 33.024 1.00 97.38 134 ARG A CA 1
ATOM 1073 C C . ARG A 1 134 ? -13.406 4.869 32.979 1.00 97.38 134 ARG A C 1
ATOM 1075 O O . ARG A 1 134 ? -12.328 4.767 32.411 1.00 97.38 134 ARG A O 1
ATOM 1082 N N . CYS A 1 135 ? -13.783 6.004 33.564 1.00 96.06 135 CYS A N 1
ATOM 1083 C CA . CYS A 1 135 ? -12.900 7.180 33.668 1.00 96.06 135 CYS A CA 1
ATOM 1084 C C . CYS A 1 135 ? -12.100 7.175 34.979 1.00 96.06 135 CYS A C 1
ATOM 1086 O O . CYS A 1 135 ? -12.384 6.370 35.866 1.00 96.06 135 CYS A O 1
ATOM 1088 N N . SER A 1 136 ? -11.168 8.121 35.129 1.00 94.81 136 SER A N 1
ATOM 1089 C CA . SER A 1 136 ? -10.381 8.341 36.354 1.00 94.81 136 SER A CA 1
ATOM 1090 C C . SER A 1 136 ? -11.254 8.499 37.603 1.00 94.81 136 SER A C 1
ATOM 1092 O O . SER A 1 136 ? -10.984 7.876 38.621 1.00 94.81 136 SER A O 1
ATOM 1094 N N . GLU A 1 137 ? -12.367 9.232 37.488 1.00 93.38 137 GLU A N 1
ATOM 1095 C CA . GLU A 1 137 ? -13.364 9.425 38.561 1.00 93.38 137 GLU A CA 1
ATOM 1096 C C . GLU A 1 137 ? -14.190 8.161 38.884 1.00 93.38 137 GLU A C 1
ATOM 1098 O O . GLU A 1 137 ? -15.104 8.190 39.701 1.00 93.38 137 GLU A O 1
ATOM 1103 N N . GLY A 1 138 ? -13.944 7.045 38.195 1.00 94.00 138 GLY A N 1
ATOM 1104 C CA . GLY A 1 138 ? -14.619 5.773 38.441 1.00 94.00 138 GLY A CA 1
ATOM 1105 C C . GLY A 1 138 ? -15.988 5.598 37.780 1.00 94.00 138 GLY A C 1
ATOM 1106 O O . GLY A 1 138 ? -16.572 4.525 37.907 1.00 94.00 138 GLY A O 1
ATOM 1107 N N . HIS A 1 139 ? -16.501 6.581 37.034 1.00 94.94 139 HIS A N 1
ATOM 1108 C CA . HIS A 1 139 ? -17.757 6.419 36.296 1.00 94.94 139 HIS A CA 1
ATOM 1109 C C . HIS A 1 139 ? -17.625 5.357 35.205 1.00 94.94 139 HIS A C 1
ATOM 1111 O O . HIS A 1 139 ? -16.696 5.427 34.403 1.00 94.94 139 HIS A O 1
ATOM 1117 N N . ILE A 1 140 ? -18.590 4.437 35.142 1.00 96.75 140 ILE A N 1
ATOM 1118 C CA . ILE A 1 140 ? -18.687 3.399 34.112 1.00 96.75 140 ILE A CA 1
ATOM 1119 C C . ILE A 1 140 ? -19.816 3.758 33.144 1.00 96.75 140 ILE A C 1
ATOM 1121 O O . ILE A 1 140 ? -20.900 4.156 33.579 1.00 96.75 140 ILE A O 1
ATOM 1125 N N . TRP A 1 141 ? -19.571 3.646 31.840 1.00 96.69 141 TRP A N 1
ATOM 1126 C CA . TRP A 1 141 ? -20.593 3.862 30.814 1.00 96.69 141 TRP A CA 1
ATOM 1127 C C . TRP A 1 141 ? -20.303 3.068 29.540 1.00 96.69 141 TRP A C 1
ATOM 1129 O O . TRP A 1 141 ? -19.171 2.667 29.271 1.00 96.69 141 TRP A O 1
ATOM 1139 N N . GLU A 1 142 ? -21.334 2.892 28.717 1.00 96.88 142 GLU A N 1
ATOM 1140 C CA . GLU A 1 142 ? -21.192 2.320 27.384 1.00 96.88 142 GLU A CA 1
ATOM 1141 C C . GLU A 1 142 ? -21.012 3.409 26.328 1.00 96.88 142 GLU A C 1
ATOM 1143 O O . GLU A 1 142 ? -21.791 4.364 26.247 1.00 96.88 142 GLU A O 1
ATOM 1148 N N . ALA A 1 143 ? -20.030 3.241 25.450 1.00 95.94 143 ALA A N 1
ATOM 1149 C CA . ALA A 1 143 ? -19.857 4.118 24.302 1.00 95.94 143 ALA A CA 1
ATOM 1150 C C . ALA A 1 143 ? -19.268 3.380 23.104 1.00 95.94 143 ALA A C 1
ATOM 1152 O O . ALA A 1 143 ? -18.489 2.436 23.233 1.00 95.94 143 ALA A O 1
ATOM 1153 N N . LYS A 1 144 ? -19.626 3.862 21.911 1.00 96.19 144 LYS A N 1
ATOM 1154 C CA . LYS A 1 144 ? -19.015 3.417 20.658 1.00 96.19 144 LYS A CA 1
ATOM 1155 C C . LYS A 1 144 ? -17.552 3.878 20.617 1.00 96.19 144 LYS A C 1
ATOM 1157 O O . LYS A 1 144 ? -17.318 5.075 20.810 1.00 96.19 144 LYS A O 1
ATOM 1162 N N . PRO A 1 145 ? -16.589 3.007 20.284 1.00 94.12 145 PRO A N 1
ATOM 1163 C CA . PRO A 1 145 ? -15.188 3.380 20.115 1.00 94.12 145 PRO A CA 1
ATOM 1164 C C . PRO A 1 145 ? -14.968 4.566 19.177 1.00 94.12 145 PRO A C 1
ATOM 1166 O O . PRO A 1 145 ? -14.127 5.413 19.460 1.00 94.12 145 PRO A O 1
ATOM 1169 N N . ASN A 1 146 ? -15.756 4.688 18.101 1.00 94.31 146 ASN A N 1
ATOM 1170 C CA . ASN A 1 146 ? -15.677 5.840 17.199 1.00 94.31 146 ASN A CA 1
ATOM 1171 C C . ASN A 1 146 ? -15.964 7.174 17.916 1.00 94.31 146 ASN A C 1
ATOM 1173 O O . ASN A 1 146 ? -15.260 8.155 17.709 1.00 94.31 146 ASN A O 1
ATOM 1177 N N . ASN A 1 147 ? -16.946 7.207 18.823 1.00 94.25 147 ASN A N 1
ATOM 1178 C CA . ASN A 1 147 ? -17.251 8.411 19.603 1.00 94.25 147 ASN A CA 1
ATOM 1179 C C . ASN A 1 147 ? -16.082 8.784 20.517 1.00 94.25 147 ASN A C 1
ATOM 1181 O O . ASN A 1 147 ? -15.749 9.962 20.635 1.00 94.25 147 ASN A O 1
ATOM 1185 N N . ILE A 1 148 ? -15.459 7.775 21.134 1.00 93.38 148 ILE A N 1
ATOM 1186 C CA . ILE A 1 148 ? -14.286 7.965 21.984 1.00 93.38 148 ILE A CA 1
ATOM 1187 C C . ILE A 1 148 ? -13.116 8.507 21.162 1.00 93.38 148 ILE A C 1
ATOM 1189 O O . ILE A 1 148 ? -12.508 9.508 21.528 1.00 93.38 148 ILE A O 1
ATOM 1193 N N . GLN A 1 149 ? -12.841 7.924 19.996 1.00 91.69 149 GLN A N 1
ATOM 1194 C CA . GLN A 1 149 ? -11.794 8.392 19.081 1.00 91.69 149 GLN A CA 1
ATOM 1195 C C . GLN A 1 149 ? -12.019 9.842 18.626 1.00 91.69 149 GLN A C 1
ATOM 1197 O O . GLN A 1 149 ? -11.066 10.612 18.601 1.00 91.69 149 GLN A O 1
ATOM 1202 N N . GLN A 1 150 ? -13.271 10.238 18.379 1.00 91.81 150 GLN A N 1
ATOM 1203 C CA . GLN A 1 150 ? -13.666 11.608 18.020 1.00 91.81 150 GLN A CA 1
ATOM 1204 C C . GLN A 1 150 ? -13.619 12.615 19.185 1.00 91.81 150 GLN A C 1
ATOM 1206 O O . GLN A 1 150 ? -13.998 13.770 19.009 1.00 91.81 150 GLN A O 1
ATOM 1211 N N . GLY A 1 151 ? -13.182 12.208 20.381 1.00 90.50 151 GLY A N 1
ATOM 1212 C CA . GLY A 1 151 ? -13.002 13.112 21.520 1.00 90.50 151 GLY A CA 1
ATOM 1213 C C . GLY A 1 151 ? -14.146 13.126 22.528 1.00 90.50 151 GLY A C 1
ATOM 1214 O O . GLY A 1 151 ? -14.043 13.818 23.538 1.00 90.50 151 GLY A O 1
ATOM 1215 N N . ARG A 1 152 ? -15.220 12.352 22.323 1.00 92.62 152 ARG A N 1
ATOM 1216 C CA . ARG A 1 152 ? -16.266 12.210 23.348 1.00 92.62 152 ARG A CA 1
ATOM 1217 C C . ARG A 1 152 ? -15.746 11.322 24.478 1.00 92.62 152 ARG A C 1
ATOM 1219 O O . ARG A 1 152 ? -15.105 10.310 24.229 1.00 92.62 152 ARG A O 1
ATOM 1226 N N . TRP A 1 153 ? -16.043 11.679 25.721 1.00 93.62 153 TRP A N 1
ATOM 1227 C CA . TRP A 1 153 ? -15.601 10.919 26.892 1.00 93.62 153 TRP A CA 1
ATOM 1228 C C . TRP A 1 153 ? -16.748 10.728 27.888 1.00 93.62 153 TRP A C 1
ATOM 1230 O O . TRP A 1 153 ? -17.908 10.646 27.481 1.00 93.62 153 TRP A O 1
ATOM 1240 N N . CYS A 1 154 ? -16.429 10.637 29.178 1.00 94.06 154 CYS A N 1
ATOM 1241 C CA . CYS A 1 154 ? -17.380 10.394 30.247 1.00 94.06 154 CYS A CA 1
ATOM 1242 C C . CYS A 1 154 ? -18.485 11.470 30.284 1.00 94.06 154 CYS A C 1
ATOM 1244 O O . CYS A 1 154 ? -18.186 12.642 30.539 1.00 94.06 154 CYS A O 1
ATOM 1246 N N . PRO A 1 155 ? -19.766 11.095 30.087 1.00 92.00 155 PRO A N 1
ATOM 1247 C CA . PRO A 1 155 ? -20.876 12.047 30.097 1.00 92.00 155 PRO A CA 1
ATOM 1248 C C . PRO A 1 155 ? -21.081 12.682 31.476 1.00 92.00 155 PRO A C 1
ATOM 1250 O O . PRO A 1 155 ? -21.460 13.845 31.556 1.00 92.00 155 PRO A O 1
ATOM 1253 N N . LYS A 1 156 ? -20.772 11.950 32.557 1.00 91.31 156 LYS A N 1
ATOM 1254 C CA . LYS A 1 156 ? -20.852 12.464 33.931 1.00 91.31 156 LYS A CA 1
ATOM 1255 C C . LYS A 1 156 ? -19.755 13.486 34.237 1.00 91.31 156 LYS A C 1
ATOM 1257 O O . LYS A 1 156 ? -20.027 14.464 34.916 1.00 91.31 156 LYS A O 1
ATOM 1262 N N . CYS A 1 157 ? -18.537 13.291 33.723 1.00 88.00 157 CYS A N 1
ATOM 1263 C CA . CYS A 1 157 ? -17.448 14.259 33.903 1.00 88.00 157 CYS A CA 1
ATOM 1264 C C . CYS A 1 157 ? -17.642 15.511 33.047 1.00 88.00 157 CYS A C 1
ATOM 1266 O O . CYS A 1 157 ? -17.258 16.586 33.470 1.00 88.00 157 CYS A O 1
ATOM 1268 N N . ARG A 1 158 ? -18.239 15.379 31.856 1.00 80.44 158 ARG A N 1
ATOM 1269 C CA . ARG A 1 158 ? -18.520 16.523 30.976 1.00 80.44 158 ARG A CA 1
ATOM 1270 C C . ARG A 1 158 ? -19.639 17.436 31.503 1.00 80.44 158 ARG A C 1
ATOM 1272 O O . ARG A 1 158 ? -19.738 18.569 31.057 1.00 80.44 158 ARG A O 1
ATOM 1279 N N . GLY A 1 159 ? -20.509 16.922 32.373 1.00 67.44 159 GLY A N 1
ATOM 1280 C CA . GLY A 1 159 ? -21.589 17.687 33.004 1.00 67.44 159 GLY A CA 1
ATOM 1281 C C . GLY A 1 159 ? -21.214 18.350 34.335 1.00 67.44 159 GLY A C 1
ATOM 1282 O O . GLY A 1 159 ? -22.100 18.920 34.963 1.00 67.44 159 GLY A O 1
ATOM 1283 N N . LYS A 1 160 ? -19.955 18.230 34.774 1.00 56.31 160 LYS A N 1
ATOM 1284 C CA . LYS A 1 160 ? -19.369 19.029 35.859 1.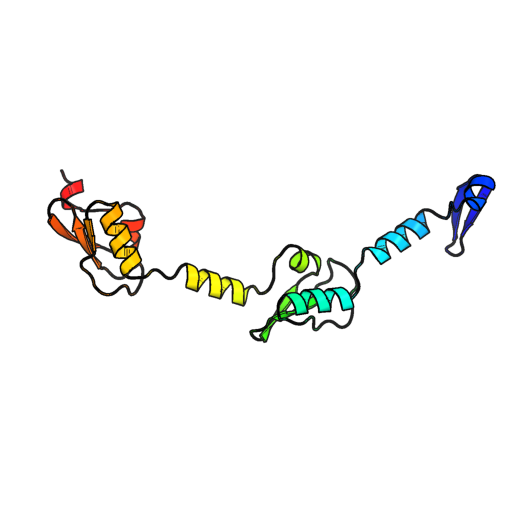00 56.31 160 LYS A CA 1
ATOM 1285 C C . LYS A 1 160 ? -18.650 20.228 35.255 1.00 56.31 160 LYS A C 1
ATOM 1287 O O . LYS A 1 160 ? -18.671 21.284 35.915 1.00 56.31 160 LYS A O 1
#

Nearest PDB structures (foldseek):
  8s30-assembly1_A  TM=1.848E-01  e=2.199E-01  Homo sapiens
  3q1i-assembly1_A  TM=1.905E-01  e=5.272E-01  Homo sapiens
  4dfw-assembly1_A  TM=1.896E-01  e=5.924E-01  Homo sapiens
  2ahm-assembly1_F-2  TM=3.180E-01  e=6.101E+00  Severe acute respiratory syndrome-related coronavirus

Foldseek 3Di:
DWDADPVGDIDDDDPVCVVVPDDDPVVVVVVVVVVVFDAVVVVQVLQVVQQWGFPDPDRDHQQAWTWIAHNVGDIDTDGNVCSVVPDDDPVVVVVVVVVVPDDWVVNVQVLLVVQQWGFPDPGDDDQADWTWIAHNVGDIDIDRNVCSVVPDDDPVVVVD

Sequence (160 aa):
MLWECSEGHRWESSAYSIKNGAWCSKCATKRNADKRRGTIEEMRQVANERNGRCLSKIYIDNHTPLQWECSNGHRWMSTANTIKSGSWCRQCSIKKNADKQRKSIDDMKILAAQRGGLCLSDEYVNAHTKLVWRCSEGHIWEAKPNNIQQGRWCPKCRGK

Secondary structure (DSSP, 8-state):
-EEE-TT--EEE--HHHHHTT---HHHHHHHHHHHHS--HHHHHHHHHHTT-EE--S----SSSEEEEE-TT--EEEEEHHHHHTT---HHHHHHHHHHHH---HHHHHHHHHTTT-EE--S----SSS-EEEE-TT--EEEE-HHHHHTT---HHHHT-

pLDDT: mean 90.06, std 6.75, range [56.31, 97.75]

Solvent-accessible surface area (backbone atoms only — not comparable to full-atom values): 9399 Å² total; per-residue (Å²): 91,83,44,71,50,98,87,70,53,71,49,79,49,53,73,69,46,44,75,71,68,52,68,65,62,68,60,51,50,52,54,52,48,53,71,66,44,66,52,52,64,54,50,34,49,59,21,46,80,65,52,26,40,46,74,51,88,76,65,89,46,58,77,52,67,36,40,36,32,42,72,86,68,55,71,49,78,44,27,54,50,53,42,74,76,67,52,79,57,66,68,61,51,51,52,53,50,52,60,73,66,60,73,50,41,63,56,48,33,51,56,21,45,77,68,50,24,41,45,74,51,87,73,57,92,53,56,76,51,67,38,40,37,30,42,73,91,64,55,72,50,77,44,31,50,48,50,44,75,75,70,51,73,62,70,74,67,73,73,107

Mean predicted aligned error: 10.29 Å

Radius of gyration: 31.21 Å; Cα contacts (8 Å, |Δi|>4): 193; chains: 1; bounding box: 58×37×84 Å